Protein AF-A0A7W8LGV9-F1 (afdb_monomer)

Organism: NCBI:txid2782701

Solvent-accessible surface area (backbone atoms only — not comparable to full-atom values): 6698 Å² total; per-residue (Å²): 110,67,68,42,54,55,39,32,72,76,36,58,68,59,15,50,45,53,48,43,41,53,50,21,65,67,47,46,80,72,42,60,65,72,59,34,52,62,60,44,66,87,39,88,83,54,27,40,19,57,35,76,71,44,85,36,52,59,93,43,77,86,63,78,82,91,78,77,97,64,47,66,55,55,91,72,23,57,27,40,35,34,40,28,37,34,17,56,97,86,41,70,35,49,65,50,101,59,65,96,79,31,59,63,28,67,43,80,48,75,43,66,52,87,120

Nearest PDB structures (foldseek):
  3afe-assembly1_C  TM=7.118E-01  e=2.244E-02  Mycobacterium tuberculosis
  3lq9-assembly2_B  TM=3.488E-01  e=2.612E+00  Homo sapiens
  4jg5-assembly1_A  TM=1.922E-01  e=3.905E+00  Parabacteroides distasonis ATCC 8503
  2dr3-assembly1_D  TM=1.915E-01  e=8.726E+00  Pyrococcus horikoshii OT3

Structure (mmCIF, N/CA/C/O backbone):
data_AF-A0A7W8LGV9-F1
#
_entry.id   AF-A0A7W8LGV9-F1
#
loop_
_atom_site.group_PDB
_atom_site.id
_atom_site.type_symbol
_atom_site.label_atom_id
_atom_site.label_alt_id
_atom_site.label_comp_id
_atom_site.label_asym_id
_atom_site.label_entity_id
_atom_site.label_seq_id
_atom_site.pdbx_PDB_ins_code
_atom_site.Cartn_x
_atom_site.Cartn_y
_atom_site.Cartn_z
_atom_site.occupancy
_atom_site.B_iso_or_equiv
_atom_site.auth_seq_id
_atom_site.auth_comp_id
_atom_site.auth_asym_id
_atom_site.auth_atom_id
_atom_site.pdbx_PDB_model_num
ATOM 1 N N . MET A 1 1 ? 14.271 -10.394 -5.921 1.00 83.88 1 MET A N 1
ATOM 2 C CA . MET A 1 1 ? 14.765 -9.076 -6.385 1.00 83.88 1 MET A CA 1
ATOM 3 C C . MET A 1 1 ? 15.122 -9.068 -7.866 1.00 83.88 1 MET A C 1
ATOM 5 O O . MET A 1 1 ? 14.853 -8.064 -8.508 1.00 83.88 1 MET A O 1
ATOM 9 N N . GLU A 1 2 ? 15.643 -10.164 -8.425 1.00 93.31 2 GLU A N 1
ATOM 10 C CA . GLU A 1 2 ? 16.057 -10.254 -9.838 1.00 93.31 2 GLU A CA 1
ATOM 11 C C . GLU A 1 2 ? 14.995 -9.782 -10.841 1.00 93.31 2 GLU A C 1
ATOM 13 O O . GLU A 1 2 ? 15.311 -8.996 -11.726 1.00 93.31 2 GLU A O 1
ATOM 18 N N . VAL A 1 3 ? 13.728 -10.169 -10.651 1.00 91.88 3 VAL A N 1
ATOM 19 C CA . VAL A 1 3 ? 12.614 -9.753 -11.523 1.00 91.88 3 VAL A CA 1
ATOM 20 C C . VAL A 1 3 ? 12.416 -8.232 -11.520 1.00 91.88 3 VAL A C 1
ATOM 22 O O . VAL A 1 3 ? 12.338 -7.619 -12.579 1.00 91.88 3 VAL A O 1
ATOM 25 N N . ILE A 1 4 ? 12.394 -7.597 -10.344 1.00 90.94 4 ILE A N 1
ATOM 26 C CA . ILE A 1 4 ? 12.247 -6.136 -10.220 1.00 90.94 4 ILE A CA 1
ATOM 27 C C . ILE A 1 4 ? 13.441 -5.430 -10.869 1.00 90.94 4 ILE A C 1
ATOM 29 O O . ILE A 1 4 ? 13.261 -4.447 -11.583 1.00 90.94 4 ILE A O 1
ATOM 33 N N . SER A 1 5 ? 14.656 -5.938 -10.654 1.00 92.31 5 SER A N 1
ATOM 34 C CA . SER A 1 5 ? 15.870 -5.375 -11.249 1.00 92.31 5 SER A CA 1
ATOM 35 C C . SER A 1 5 ? 15.896 -5.521 -12.770 1.00 92.31 5 SER A C 1
ATOM 37 O O . SER A 1 5 ? 16.322 -4.594 -13.454 1.00 92.31 5 SER A O 1
ATOM 39 N N . ALA A 1 6 ? 15.426 -6.647 -13.310 1.00 95.38 6 ALA A N 1
ATOM 40 C CA . ALA A 1 6 ? 15.297 -6.851 -14.748 1.00 95.38 6 ALA A CA 1
ATOM 41 C C . ALA A 1 6 ? 14.286 -5.868 -15.360 1.00 95.38 6 ALA A C 1
ATOM 43 O O . ALA A 1 6 ? 14.597 -5.222 -16.356 1.00 95.38 6 ALA A O 1
ATOM 44 N N . LEU A 1 7 ? 13.126 -5.682 -14.718 1.00 91.56 7 LEU A N 1
ATOM 45 C CA . LEU A 1 7 ? 12.124 -4.699 -15.143 1.00 91.56 7 LEU A CA 1
ATOM 46 C C . LEU A 1 7 ? 12.668 -3.266 -15.081 1.00 91.56 7 LEU A C 1
ATOM 48 O O . LEU A 1 7 ? 12.520 -2.520 -16.041 1.00 91.56 7 LEU A O 1
ATOM 52 N N . ALA A 1 8 ? 13.363 -2.902 -13.999 1.00 91.56 8 ALA A N 1
ATOM 53 C CA . ALA A 1 8 ? 13.944 -1.571 -13.821 1.00 91.56 8 ALA A CA 1
ATOM 54 C C . ALA A 1 8 ? 15.038 -1.235 -14.850 1.00 91.56 8 ALA A C 1
ATOM 56 O O . ALA A 1 8 ? 15.227 -0.065 -15.173 1.00 91.56 8 ALA A O 1
ATOM 57 N N . ARG A 1 9 ? 15.763 -2.244 -15.360 1.00 93.56 9 ARG A N 1
ATOM 58 C CA . ARG A 1 9 ? 16.750 -2.066 -16.441 1.00 93.56 9 ARG A CA 1
ATOM 59 C C . ARG A 1 9 ? 16.101 -1.734 -17.783 1.00 93.56 9 ARG A C 1
ATOM 61 O O . ARG A 1 9 ? 16.753 -1.105 -18.607 1.00 93.56 9 ARG A O 1
ATOM 68 N N . LEU A 1 10 ? 14.863 -2.179 -18.003 1.00 93.44 10 LEU A N 1
ATOM 69 C CA . LEU A 1 10 ? 14.088 -1.864 -19.204 1.00 93.44 10 LEU A CA 1
ATOM 70 C C . LEU A 1 10 ? 13.390 -0.510 -19.056 1.00 93.44 10 LEU A C 1
ATOM 72 O O . LEU A 1 10 ? 13.499 0.335 -19.937 1.00 93.44 10 LEU A O 1
ATOM 76 N N . ASP A 1 11 ? 12.705 -0.305 -17.930 1.00 93.00 11 ASP A N 1
ATOM 77 C CA . ASP A 1 11 ? 12.037 0.945 -17.581 1.00 93.00 11 ASP A CA 1
ATOM 78 C C . ASP A 1 11 ? 11.967 1.105 -16.052 1.00 93.00 11 ASP A C 1
ATOM 80 O O . ASP A 1 11 ? 11.414 0.270 -15.325 1.00 93.00 11 ASP A O 1
ATOM 84 N N . GLY A 1 12 ? 12.519 2.210 -15.546 1.00 85.75 12 GLY A N 1
ATOM 85 C CA . GLY A 1 12 ? 12.566 2.485 -14.109 1.00 85.75 12 GLY A CA 1
ATOM 86 C C . GLY A 1 12 ? 11.184 2.635 -13.464 1.00 85.75 12 GLY A C 1
ATOM 87 O O . GLY A 1 12 ? 11.003 2.241 -12.311 1.00 85.75 12 GLY A O 1
ATOM 88 N N . SER A 1 13 ? 10.191 3.138 -14.201 1.00 83.44 13 SER A N 1
ATOM 89 C CA . SER A 1 13 ? 8.812 3.309 -13.725 1.00 83.44 13 SER A CA 1
ATOM 90 C C . SER A 1 13 ? 8.088 1.967 -13.599 1.00 83.44 13 SER A C 1
ATOM 92 O O . SER A 1 13 ? 7.351 1.754 -12.630 1.00 83.44 13 SER A O 1
ATOM 94 N N . VAL A 1 14 ? 8.328 1.035 -14.527 1.00 85.75 14 VAL A N 1
ATOM 95 C CA . VAL A 1 14 ? 7.816 -0.345 -14.456 1.00 85.75 14 VAL A CA 1
ATOM 96 C C . VAL A 1 14 ? 8.449 -1.083 -13.279 1.00 85.75 14 VAL A C 1
ATOM 98 O O . VAL A 1 14 ? 7.732 -1.686 -12.477 1.00 85.75 14 VAL A O 1
ATOM 101 N N . GLY A 1 15 ? 9.771 -0.978 -13.112 1.00 86.38 15 GLY A N 1
ATOM 102 C CA . GLY A 1 15 ? 10.469 -1.538 -11.952 1.00 86.38 15 GLY A CA 1
ATOM 103 C C . GLY A 1 15 ? 9.941 -0.987 -10.621 1.00 86.38 15 GLY A C 1
ATOM 104 O O . GLY A 1 15 ? 9.667 -1.751 -9.692 1.00 86.38 15 GLY A O 1
ATOM 105 N N . TRP A 1 16 ? 9.720 0.328 -10.541 1.00 83.56 16 TRP A N 1
ATOM 106 C CA . TRP A 1 16 ? 9.135 0.986 -9.370 1.00 83.56 16 TRP A CA 1
ATOM 107 C C . TRP A 1 16 ? 7.704 0.510 -9.082 1.00 83.56 16 TRP A C 1
ATOM 109 O O . TRP A 1 16 ? 7.368 0.203 -7.937 1.00 83.56 16 TRP A O 1
ATOM 119 N N . THR A 1 17 ? 6.878 0.368 -10.120 1.00 83.69 17 THR A N 1
ATOM 120 C CA . THR A 1 17 ? 5.497 -0.121 -9.992 1.00 83.69 17 THR A CA 1
ATOM 121 C C . THR A 1 17 ? 5.449 -1.569 -9.508 1.00 83.69 17 THR A C 1
ATOM 123 O O . THR A 1 17 ? 4.710 -1.881 -8.574 1.00 83.69 17 THR A O 1
ATOM 126 N N . ALA A 1 18 ? 6.285 -2.444 -10.074 1.00 85.75 18 ALA A N 1
ATOM 127 C CA . ALA A 1 18 ? 6.390 -3.840 -9.652 1.00 85.75 18 ALA A CA 1
ATOM 128 C C . ALA A 1 18 ? 6.833 -3.966 -8.184 1.00 85.75 18 ALA A C 1
ATOM 130 O O . ALA A 1 18 ? 6.330 -4.811 -7.437 1.00 85.75 18 ALA A O 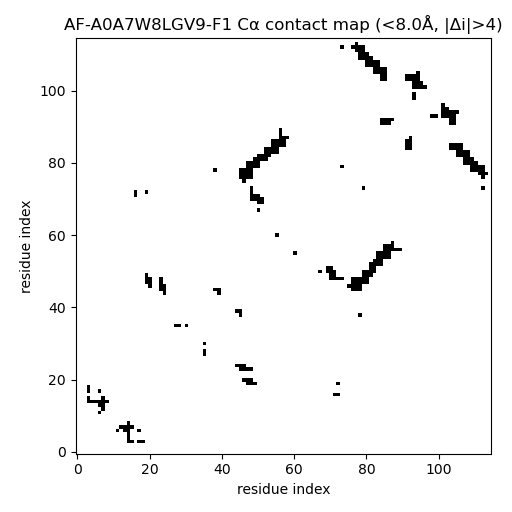1
ATOM 131 N N . MET A 1 19 ? 7.744 -3.096 -7.746 1.00 85.50 19 MET A N 1
ATOM 132 C CA . MET A 1 19 ? 8.213 -3.044 -6.363 1.00 85.50 19 MET A CA 1
ATOM 133 C C . MET A 1 19 ? 7.108 -2.588 -5.395 1.00 85.50 19 MET A C 1
ATOM 135 O O . MET A 1 19 ? 6.917 -3.227 -4.360 1.00 85.50 19 MET A O 1
ATOM 139 N N . ILE A 1 20 ? 6.309 -1.576 -5.756 1.00 80.12 20 ILE A N 1
ATOM 140 C CA . ILE A 1 20 ? 5.141 -1.150 -4.961 1.00 80.12 20 ILE A CA 1
ATOM 141 C C . ILE A 1 20 ? 4.078 -2.255 -4.879 1.00 80.12 20 ILE A C 1
ATOM 143 O O . ILE A 1 20 ? 3.567 -2.542 -3.791 1.00 80.12 20 ILE A O 1
ATOM 147 N N . GLY A 1 21 ? 3.767 -2.913 -5.999 1.00 80.94 21 GLY A N 1
ATOM 148 C CA . GLY A 1 21 ? 2.842 -4.051 -6.017 1.00 80.94 21 GLY A CA 1
ATOM 149 C C . GLY A 1 21 ? 3.317 -5.185 -5.101 1.00 80.94 21 GLY A C 1
ATOM 150 O O . GLY A 1 21 ? 2.560 -5.679 -4.269 1.00 80.94 21 GLY A O 1
ATOM 151 N N . SER A 1 22 ? 4.610 -5.513 -5.152 1.00 82.56 22 SER A N 1
ATOM 152 C CA . SER A 1 22 ? 5.213 -6.531 -4.278 1.00 82.56 22 SER A CA 1
ATOM 153 C C . SER A 1 22 ? 5.130 -6.151 -2.794 1.00 82.56 22 SER A C 1
ATOM 155 O O . SER A 1 22 ? 4.805 -6.985 -1.950 1.00 82.56 22 SER A O 1
ATOM 157 N N . ALA A 1 23 ? 5.374 -4.881 -2.457 1.00 79.75 23 ALA A N 1
ATOM 158 C CA . ALA A 1 23 ? 5.237 -4.390 -1.086 1.00 79.75 23 ALA A CA 1
ATOM 159 C C . ALA A 1 23 ? 3.786 -4.479 -0.577 1.00 79.75 23 ALA A C 1
ATOM 161 O O . ALA A 1 23 ? 3.562 -4.750 0.605 1.00 79.75 23 ALA A O 1
ATOM 162 N N . SER A 1 24 ? 2.806 -4.303 -1.468 1.00 75.56 24 SER A N 1
ATOM 163 C CA . SER A 1 24 ? 1.377 -4.435 -1.153 1.00 75.56 24 SER A CA 1
ATOM 164 C C . SER A 1 24 ? 1.036 -5.845 -0.669 1.00 75.56 24 SER A C 1
ATOM 166 O O . SER A 1 24 ? 0.394 -5.989 0.371 1.00 75.56 24 SER A O 1
ATOM 168 N N . ALA A 1 25 ? 1.544 -6.873 -1.356 1.00 76.56 25 ALA A N 1
ATOM 169 C CA . ALA A 1 25 ? 1.349 -8.278 -0.991 1.00 76.56 25 ALA A CA 1
ATOM 170 C C . ALA A 1 25 ? 1.996 -8.648 0.357 1.00 76.56 25 ALA A C 1
ATOM 172 O O . ALA A 1 25 ? 1.478 -9.482 1.094 1.00 76.56 25 ALA A O 1
ATOM 173 N N . ILE A 1 26 ? 3.113 -8.006 0.715 1.00 80.69 26 ILE A N 1
ATOM 174 C CA . ILE A 1 26 ? 3.781 -8.214 2.012 1.00 80.69 26 ILE A CA 1
ATOM 175 C C . ILE A 1 26 ? 3.027 -7.504 3.146 1.00 80.69 26 ILE A C 1
ATOM 177 O O . ILE A 1 26 ? 3.005 -7.979 4.285 1.00 80.69 26 ILE A O 1
ATOM 181 N N . MET A 1 27 ? 2.438 -6.341 2.860 1.00 75.06 27 MET A N 1
ATOM 182 C CA . MET A 1 27 ? 1.797 -5.503 3.871 1.00 75.06 27 MET A CA 1
ATOM 183 C C . MET A 1 27 ? 0.348 -5.902 4.152 1.00 75.06 27 MET A C 1
ATOM 185 O O . MET A 1 27 ? -0.081 -5.797 5.302 1.00 75.06 27 MET A O 1
ATOM 189 N N . SER A 1 28 ? -0.395 -6.383 3.152 1.00 74.62 28 SER A N 1
ATOM 190 C CA . SER A 1 28 ? -1.797 -6.780 3.313 1.00 74.62 28 SER A CA 1
ATOM 191 C C . SER A 1 28 ? -2.040 -7.785 4.457 1.00 74.62 28 SER A C 1
ATOM 193 O O . SER A 1 28 ? -2.903 -7.484 5.284 1.00 74.62 28 SER A O 1
ATOM 195 N N . PRO A 1 29 ? -1.269 -8.881 4.646 1.00 79.44 29 PRO A N 1
ATOM 196 C CA . PRO A 1 29 ? -1.503 -9.817 5.753 1.00 79.44 29 PRO A CA 1
ATOM 197 C C . PRO A 1 29 ? -1.138 -9.255 7.136 1.00 79.44 29 PRO A C 1
ATOM 199 O O . PRO A 1 29 ? -1.462 -9.867 8.150 1.00 79.44 29 PRO A O 1
ATOM 202 N N . ARG A 1 30 ? -0.455 -8.102 7.212 1.00 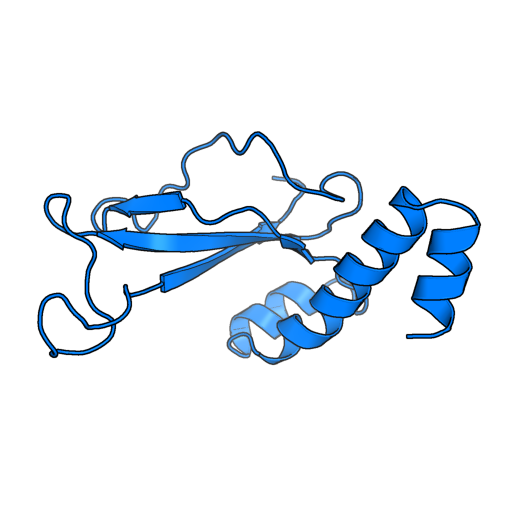79.88 30 ARG A N 1
ATOM 203 C CA . ARG A 1 30 ? -0.126 -7.435 8.487 1.00 79.88 30 ARG A CA 1
ATOM 204 C C . ARG A 1 30 ? -1.257 -6.546 9.000 1.00 79.88 30 ARG A C 1
ATOM 206 O O . ARG A 1 30 ? -1.159 -6.003 10.100 1.00 79.88 30 ARG A O 1
ATOM 213 N N . LEU A 1 31 ? -2.303 -6.349 8.202 1.00 78.19 31 LEU A N 1
ATOM 214 C CA . LEU A 1 31 ? -3.482 -5.600 8.611 1.00 78.19 31 LEU A CA 1
ATOM 215 C C . LEU A 1 31 ? -4.356 -6.445 9.550 1.00 78.19 31 LEU A C 1
ATOM 217 O O . LEU A 1 31 ? -4.310 -7.674 9.502 1.00 78.19 31 LEU A O 1
ATOM 221 N N . PRO A 1 32 ? -5.193 -5.808 10.390 1.00 81.62 32 PRO A N 1
ATOM 222 C CA . PRO A 1 32 ? -6.218 -6.523 11.136 1.00 81.62 32 PRO A CA 1
ATOM 223 C C . PRO A 1 32 ? -7.053 -7.396 10.198 1.00 81.62 32 PRO A C 1
ATOM 225 O O . PRO A 1 32 ? -7.426 -6.949 9.112 1.00 81.62 32 PRO A O 1
ATOM 228 N N . ARG A 1 33 ? -7.377 -8.616 10.634 1.00 79.12 33 ARG A N 1
ATOM 229 C CA . ARG A 1 33 ? -8.036 -9.630 9.798 1.00 79.12 33 ARG A CA 1
ATOM 230 C C . ARG A 1 33 ? -9.301 -9.119 9.109 1.00 79.12 33 ARG A C 1
ATOM 232 O O . ARG A 1 33 ? -9.451 -9.307 7.915 1.00 79.12 33 ARG A O 1
ATOM 239 N N . GLN A 1 34 ? -10.128 -8.354 9.821 1.00 82.94 34 GLN A N 1
ATOM 240 C CA . GLN A 1 34 ? -11.320 -7.721 9.251 1.00 82.94 34 GLN A CA 1
ATOM 241 C C . GLN A 1 34 ? -11.002 -6.802 8.056 1.00 82.94 34 GLN A C 1
ATOM 243 O O . GLN A 1 34 ? -11.733 -6.795 7.072 1.00 82.94 34 GLN A O 1
ATOM 248 N N . THR A 1 35 ? -9.919 -6.024 8.130 1.00 79.19 35 THR A N 1
ATOM 249 C CA . THR A 1 35 ? -9.482 -5.136 7.043 1.00 79.19 35 THR A CA 1
ATOM 250 C C . THR A 1 35 ? -8.901 -5.937 5.885 1.00 79.19 35 THR A C 1
ATOM 252 O O . THR A 1 35 ? -9.187 -5.624 4.735 1.00 79.19 35 THR A O 1
ATOM 255 N N . TYR A 1 36 ? -8.115 -6.975 6.173 1.00 80.44 36 TYR A N 1
ATOM 256 C CA . TYR A 1 36 ? -7.573 -7.865 5.148 1.00 80.44 36 TYR A CA 1
ATOM 257 C C . TYR A 1 36 ? -8.681 -8.590 4.374 1.00 80.44 36 TYR A C 1
ATOM 259 O O . TYR A 1 36 ? -8.672 -8.574 3.144 1.00 80.44 36 TYR A O 1
ATOM 267 N N . ASP A 1 37 ? -9.659 -9.151 5.089 1.00 83.38 37 ASP A N 1
ATOM 268 C CA . ASP A 1 37 ? -10.808 -9.842 4.504 1.00 83.38 37 ASP A CA 1
ATOM 269 C C . ASP A 1 37 ? -11.648 -8.876 3.660 1.00 83.38 37 ASP A C 1
ATOM 271 O O . ASP A 1 37 ? -12.092 -9.235 2.576 1.00 83.38 37 ASP A O 1
ATOM 275 N N . LEU A 1 38 ? -11.818 -7.625 4.111 1.00 82.44 38 LEU A N 1
ATOM 276 C CA . LEU A 1 38 ? -12.498 -6.577 3.343 1.00 82.44 38 LEU A CA 1
ATOM 277 C C . LEU A 1 38 ? -11.746 -6.236 2.048 1.00 82.44 38 LEU A C 1
ATOM 279 O O . LEU A 1 38 ? -12.370 -6.085 1.002 1.00 82.44 38 LEU A O 1
ATOM 283 N N . MET A 1 39 ? -10.420 -6.097 2.115 1.00 78.44 39 MET A N 1
ATOM 284 C CA . MET A 1 39 ? -9.593 -5.747 0.955 1.00 78.44 39 MET A CA 1
ATOM 285 C C . MET A 1 39 ? -9.524 -6.886 -0.061 1.00 78.44 39 MET A C 1
ATOM 287 O O . MET A 1 39 ? -9.567 -6.623 -1.259 1.00 78.44 39 MET A O 1
ATOM 291 N N . SER A 1 40 ? -9.453 -8.128 0.419 1.00 76.94 40 SER A N 1
ATOM 292 C CA . SER A 1 40 ? -9.273 -9.328 -0.408 1.00 76.94 40 SER A CA 1
ATOM 293 C C . SER A 1 40 ? -10.595 -9.964 -0.852 1.00 76.94 40 SER A C 1
ATOM 295 O O . SER A 1 40 ? -10.588 -10.993 -1.523 1.00 76.94 40 SER A O 1
ATOM 297 N N . ARG A 1 41 ? -11.739 -9.381 -0.463 1.00 79.38 41 ARG A N 1
ATOM 298 C CA . ARG A 1 41 ? -13.073 -9.936 -0.731 1.00 79.38 41 ARG A CA 1
ATOM 299 C C . ARG A 1 41 ? -13.371 -10.061 -2.221 1.00 79.38 41 ARG A C 1
ATOM 301 O O . ARG A 1 41 ? -13.940 -11.062 -2.643 1.00 79.38 41 ARG A O 1
ATOM 308 N N . ASP A 1 42 ? -12.989 -9.040 -2.981 1.00 73.94 42 ASP A N 1
ATOM 309 C CA . ASP A 1 42 ? -13.342 -8.920 -4.397 1.00 73.94 42 ASP A CA 1
ATOM 310 C C . ASP A 1 42 ? -12.205 -9.383 -5.320 1.00 73.94 42 ASP A C 1
ATOM 312 O O . ASP A 1 42 ? -12.454 -9.787 -6.456 1.00 73.94 42 ASP A O 1
ATOM 316 N N . LYS A 1 43 ? -10.952 -9.333 -4.845 1.00 73.38 43 LYS A N 1
ATOM 317 C CA . LYS A 1 43 ? -9.750 -9.740 -5.588 1.00 73.38 43 LYS A CA 1
ATOM 318 C C . LYS A 1 43 ? -8.680 -10.270 -4.638 1.00 73.38 43 LYS A C 1
ATOM 320 O O . LYS A 1 43 ? -8.437 -9.673 -3.595 1.00 73.38 43 LYS A O 1
ATOM 325 N N . SER A 1 44 ? -7.982 -11.331 -5.040 1.00 70.31 44 SER A N 1
ATOM 326 C CA . SER A 1 44 ? -6.791 -11.826 -4.332 1.00 70.31 44 SER A CA 1
ATOM 327 C C . SER A 1 44 ? -5.560 -10.941 -4.555 1.00 70.31 44 SER A C 1
ATOM 329 O O . SER A 1 44 ? -4.701 -10.843 -3.680 1.00 70.31 44 SER A O 1
ATOM 331 N N . ASP A 1 45 ? -5.500 -10.260 -5.702 1.00 73.88 45 ASP A N 1
ATOM 332 C CA . ASP A 1 45 ? -4.306 -9.560 -6.187 1.00 73.88 45 ASP A CA 1
ATOM 333 C C . ASP A 1 45 ? -4.440 -8.047 -5.978 1.00 73.88 45 ASP A C 1
ATOM 335 O O . ASP A 1 45 ? -4.453 -7.254 -6.917 1.00 73.88 45 ASP A O 1
ATOM 339 N N . VAL A 1 46 ? -4.605 -7.647 -4.717 1.00 77.38 46 VAL A N 1
ATOM 340 C CA . VAL A 1 46 ? -4.865 -6.251 -4.346 1.00 77.38 46 VAL A CA 1
ATOM 341 C C . VAL A 1 46 ? -3.597 -5.404 -4.457 1.00 77.38 46 VAL A C 1
ATOM 343 O O . VAL A 1 46 ? -2.625 -5.627 -3.727 1.00 77.38 46 VAL A O 1
ATOM 346 N N . ILE A 1 47 ? -3.632 -4.360 -5.291 1.00 78.31 47 ILE A N 1
ATOM 347 C CA . ILE A 1 47 ? -2.552 -3.367 -5.367 1.00 78.31 47 ILE A CA 1
ATOM 348 C C . ILE A 1 47 ? -2.841 -2.212 -4.404 1.00 78.31 47 ILE A C 1
ATOM 350 O O . ILE A 1 47 ? -3.882 -1.552 -4.477 1.00 78.31 47 ILE A O 1
ATOM 354 N N . ILE A 1 48 ? -1.891 -1.940 -3.506 1.00 76.38 48 ILE A N 1
ATOM 355 C CA . ILE A 1 48 ? -1.971 -0.876 -2.505 1.00 76.38 48 ILE A CA 1
ATOM 356 C C . ILE A 1 48 ? -0.974 0.225 -2.873 1.00 76.38 48 ILE A C 1
ATOM 358 O O . ILE A 1 48 ? 0.233 0.095 -2.667 1.00 76.38 48 ILE A O 1
ATOM 362 N N . ALA A 1 49 ? -1.471 1.365 -3.349 1.00 74.88 49 ALA A N 1
ATOM 363 C CA . ALA A 1 49 ? -0.625 2.546 -3.479 1.00 74.88 49 ALA A CA 1
ATOM 364 C C . ALA A 1 49 ? -0.425 3.199 -2.106 1.00 74.88 49 ALA A C 1
ATOM 366 O O . ALA A 1 49 ? -1.383 3.486 -1.378 1.00 74.88 49 ALA A O 1
ATOM 367 N N . SER A 1 50 ? 0.837 3.452 -1.761 1.00 68.00 50 SER A N 1
ATOM 368 C CA . SER A 1 50 ? 1.211 4.175 -0.549 1.00 68.00 50 SER A CA 1
ATOM 369 C C . SER A 1 50 ? 1.282 5.675 -0.816 1.00 68.00 50 SER A C 1
ATOM 371 O O . SER A 1 50 ? 1.766 6.120 -1.857 1.00 68.00 50 SER A O 1
ATOM 373 N N . VAL A 1 51 ? 0.825 6.464 0.152 1.00 61.81 51 VAL A N 1
ATOM 374 C CA . VAL A 1 51 ? 1.031 7.913 0.186 1.00 61.81 51 VAL A CA 1
ATOM 375 C C . VAL A 1 51 ? 1.924 8.303 1.357 1.00 61.81 51 VAL A C 1
ATOM 377 O O . VAL A 1 51 ? 1.849 7.730 2.449 1.00 61.81 51 VAL A O 1
ATOM 380 N N . SER A 1 52 ? 2.732 9.337 1.147 1.00 57.38 52 SER A N 1
ATOM 381 C CA . SER A 1 52 ? 3.613 9.882 2.177 1.00 57.38 52 SER A CA 1
ATOM 382 C C . SER A 1 52 ? 2.846 10.308 3.439 1.00 57.38 52 SER A C 1
ATOM 384 O O . SER A 1 52 ? 1.705 10.783 3.347 1.00 57.38 52 SER A O 1
ATOM 386 N N . PRO A 1 53 ? 3.460 10.161 4.628 1.00 51.16 53 PRO A N 1
ATOM 387 C CA . PRO A 1 53 ? 2.810 10.471 5.890 1.00 51.16 53 PRO A CA 1
ATOM 388 C C . PRO A 1 53 ? 2.436 11.952 6.016 1.00 51.16 53 PRO A C 1
ATOM 390 O O . PRO A 1 53 ? 3.253 12.831 5.750 1.00 51.16 53 PRO A O 1
ATOM 393 N N . ARG A 1 54 ? 1.220 12.241 6.502 1.00 57.81 54 ARG A N 1
ATOM 394 C CA . ARG A 1 54 ? 0.801 13.599 6.903 1.00 57.81 54 ARG A CA 1
ATOM 395 C C . ARG A 1 54 ? 0.454 13.630 8.392 1.00 57.81 54 ARG A C 1
ATOM 397 O O . ARG A 1 54 ? -0.066 12.660 8.940 1.00 57.81 54 ARG A O 1
ATOM 404 N N . ARG A 1 55 ? 0.740 14.748 9.065 1.00 54.25 55 ARG A N 1
ATOM 405 C CA . ARG A 1 55 ? 0.303 14.979 10.453 1.00 54.25 55 ARG A CA 1
ATOM 406 C C . ARG A 1 55 ? -1.225 15.090 10.495 1.00 54.25 55 ARG A C 1
ATOM 408 O O . ARG A 1 55 ? -1.810 15.786 9.666 1.00 54.25 55 ARG A O 1
ATOM 415 N N . ARG A 1 56 ? -1.868 14.390 11.430 1.00 62.25 56 ARG A N 1
ATOM 416 C CA . ARG A 1 56 ? -3.321 14.336 11.612 1.00 62.25 56 ARG A CA 1
ATOM 417 C C . ARG A 1 56 ? -3.683 14.607 13.064 1.00 62.25 56 ARG A C 1
ATOM 419 O O . ARG A 1 56 ? -3.256 13.891 13.960 1.00 62.25 56 ARG A O 1
ATOM 426 N N . HIS A 1 57 ? -4.566 15.575 13.265 1.00 54.12 57 HIS A N 1
ATOM 427 C CA . HIS A 1 57 ? -5.138 15.862 14.574 1.00 54.12 57 HIS A CA 1
ATOM 428 C C . HIS A 1 57 ? -6.164 14.790 14.961 1.00 54.12 57 HIS A C 1
ATOM 430 O O . HIS A 1 57 ? -6.994 14.394 14.136 1.00 54.12 57 HIS 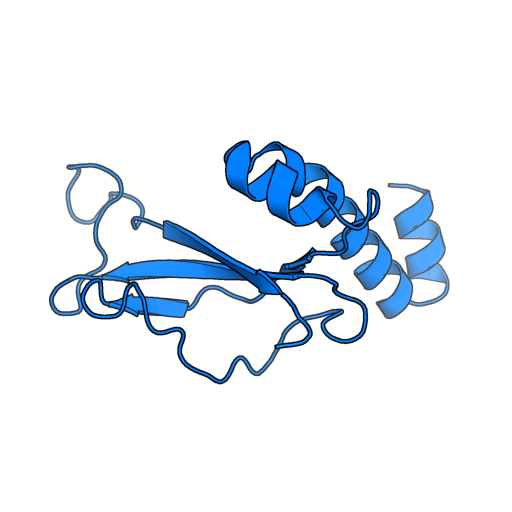A O 1
ATOM 436 N N . ARG A 1 58 ? -6.112 14.330 16.214 1.00 52.41 58 ARG A N 1
ATOM 437 C CA . ARG A 1 58 ? -6.988 13.307 16.808 1.00 52.41 58 ARG A CA 1
ATOM 438 C C . ARG A 1 58 ? -8.473 13.635 16.628 1.00 52.41 58 ARG A C 1
ATOM 440 O O . ARG A 1 58 ? -9.2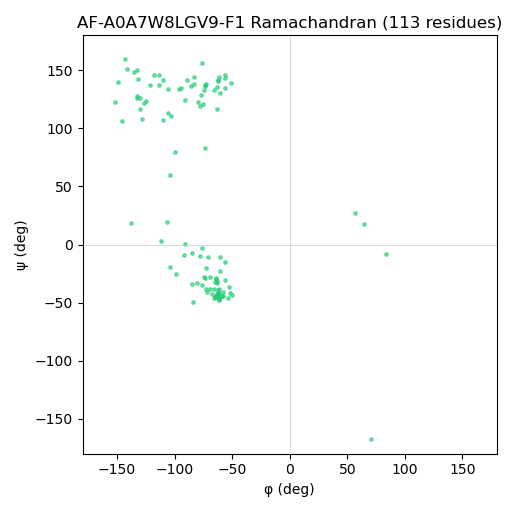53 12.740 16.318 1.00 52.41 58 ARG A O 1
ATOM 447 N N . GLU A 1 59 ? -8.827 14.916 16.705 1.00 49.62 59 GLU A N 1
ATOM 448 C CA . GLU A 1 59 ? -10.187 15.444 16.501 1.00 49.62 59 GLU A CA 1
ATOM 449 C C . GLU A 1 59 ? -10.753 15.153 15.100 1.00 49.62 59 GLU A C 1
ATOM 451 O O . GLU A 1 59 ? -11.960 15.057 14.914 1.00 49.62 59 GLU A O 1
ATOM 456 N N . ASN A 1 60 ? -9.887 14.918 14.111 1.00 52.75 60 ASN A N 1
ATOM 457 C CA . ASN A 1 60 ? -10.274 14.643 12.731 1.00 52.75 60 ASN A CA 1
ATOM 458 C C . ASN A 1 60 ? -10.096 13.172 12.338 1.00 52.75 60 ASN A C 1
ATOM 460 O O . ASN A 1 60 ? -10.037 12.880 11.142 1.00 52.75 60 ASN A O 1
ATOM 464 N N . ALA A 1 61 ? -10.017 12.233 13.293 1.00 51.53 61 ALA A N 1
ATOM 465 C CA . ALA A 1 61 ? -9.752 10.804 13.057 1.00 51.53 61 ALA A CA 1
ATOM 466 C C . ALA A 1 61 ? -10.734 10.100 12.084 1.00 51.53 61 ALA A C 1
ATOM 468 O O . ALA A 1 61 ? -10.381 9.058 11.525 1.00 51.53 61 ALA A O 1
ATOM 469 N N . GLY A 1 62 ? -11.888 10.707 11.769 1.00 52.78 62 GLY A N 1
ATOM 470 C CA . GLY A 1 62 ? -12.845 10.235 10.752 1.00 52.78 62 GLY A CA 1
ATOM 471 C C . GLY A 1 62 ? -12.855 10.989 9.408 1.00 52.78 62 GLY A C 1
ATOM 472 O O . GLY A 1 62 ? -13.292 10.431 8.408 1.00 52.78 62 GLY A O 1
ATOM 473 N N . ARG A 1 63 ? -12.338 12.227 9.326 1.00 51.56 63 ARG A N 1
ATOM 474 C CA . ARG A 1 63 ? -12.315 13.020 8.078 1.00 51.56 63 ARG A CA 1
ATOM 475 C C . ARG A 1 63 ? -10.915 13.020 7.468 1.00 51.56 63 ARG A C 1
ATOM 477 O O . ARG A 1 63 ? -9.974 13.566 8.038 1.00 51.56 63 ARG A O 1
ATOM 484 N N . VAL A 1 64 ? -10.758 12.349 6.329 1.00 53.38 64 VAL A N 1
ATOM 485 C CA . VAL A 1 64 ? -9.509 1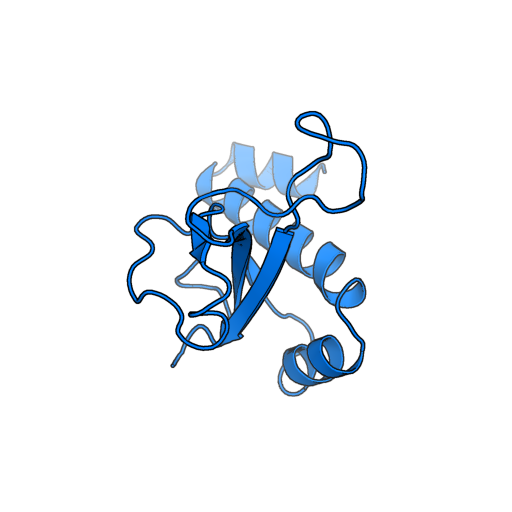2.357 5.554 1.00 53.38 64 VAL A CA 1
ATOM 486 C C . VAL A 1 64 ? -9.459 13.661 4.753 1.00 53.38 64 VAL A C 1
ATOM 488 O O . VAL A 1 64 ? -10.380 13.945 3.988 1.00 53.38 64 VAL A O 1
ATOM 491 N N . ALA A 1 65 ? -8.409 14.467 4.933 1.00 51.38 65 ALA A N 1
ATOM 492 C CA . ALA A 1 65 ? -8.175 15.651 4.107 1.00 51.38 65 ALA A CA 1
ATOM 493 C C . ALA A 1 65 ? -8.015 15.236 2.631 1.00 51.38 65 ALA A C 1
ATOM 495 O O . ALA A 1 65 ? -7.272 14.307 2.320 1.00 51.38 65 ALA A O 1
ATOM 496 N N . ARG A 1 66 ? -8.745 15.914 1.739 1.00 50.84 66 ARG A N 1
ATOM 497 C CA . ARG A 1 66 ? -9.101 15.436 0.390 1.00 50.84 66 ARG A CA 1
ATOM 498 C C . ARG A 1 66 ? -8.004 15.485 -0.683 1.00 50.84 66 ARG A C 1
ATOM 500 O O . ARG A 1 66 ? -8.257 15.005 -1.777 1.00 50.84 66 ARG A O 1
ATOM 507 N N . GLN A 1 67 ? -6.803 15.999 -0.420 1.00 54.25 67 GLN A N 1
ATOM 508 C CA . GLN A 1 67 ? -5.767 16.096 -1.458 1.00 54.25 67 GLN A CA 1
ATOM 509 C C . GLN A 1 67 ? -4.405 15.588 -0.985 1.00 54.25 67 GLN A C 1
ATOM 511 O O . GLN A 1 67 ? -3.879 16.019 0.043 1.00 54.25 67 GLN A O 1
ATOM 516 N N . ARG A 1 68 ? -3.857 14.650 -1.767 1.00 56.47 68 ARG A N 1
ATOM 517 C CA . ARG A 1 68 ? -2.524 14.057 -1.628 1.00 56.47 68 ARG A CA 1
ATOM 518 C C . ARG A 1 68 ? -1.830 14.170 -2.993 1.00 56.47 68 ARG A C 1
ATOM 520 O O . ARG A 1 68 ? -2.258 13.477 -3.908 1.00 56.47 68 ARG A O 1
ATOM 527 N N . PRO A 1 69 ? -0.828 15.049 -3.156 1.00 52.47 69 PRO A N 1
ATOM 528 C CA . PRO A 1 69 ? -0.307 15.404 -4.478 1.00 52.47 69 PRO A CA 1
ATOM 529 C C . PRO A 1 69 ? 0.631 14.361 -5.106 1.00 52.47 69 PRO A C 1
ATOM 531 O O . PRO A 1 69 ? 0.952 14.490 -6.280 1.00 52.47 69 PRO A O 1
ATOM 534 N N . LEU A 1 70 ? 1.066 13.328 -4.372 1.00 54.12 70 LEU A N 1
ATOM 535 C CA . LEU A 1 70 ? 1.981 12.319 -4.907 1.00 54.12 70 LEU A CA 1
ATOM 536 C C . LEU A 1 70 ? 1.677 10.935 -4.320 1.00 54.12 70 LEU A C 1
ATOM 538 O O . LEU A 1 70 ? 1.965 10.666 -3.153 1.00 54.12 70 LEU A O 1
ATOM 542 N N . ALA A 1 71 ? 1.080 10.063 -5.127 1.00 62.34 71 ALA A N 1
ATOM 543 C CA . ALA A 1 71 ? 1.057 8.630 -4.866 1.00 62.34 71 ALA A CA 1
ATOM 544 C C . ALA A 1 71 ? 1.505 7.920 -6.138 1.00 62.34 71 ALA A C 1
ATOM 546 O O . ALA A 1 71 ? 0.849 8.019 -7.175 1.00 62.34 71 ALA A O 1
ATOM 547 N N . SER A 1 72 ? 2.629 7.216 -6.069 1.00 62.84 72 SER A N 1
ATOM 548 C CA . SER A 1 72 ? 3.031 6.336 -7.160 1.00 62.84 72 SER A CA 1
ATOM 549 C C . SER A 1 72 ? 1.985 5.237 -7.347 1.00 62.84 72 SER A C 1
ATOM 551 O O . SER A 1 72 ? 1.450 4.713 -6.370 1.00 62.84 72 SER A O 1
ATOM 553 N N . CYS A 1 73 ? 1.702 4.902 -8.607 1.00 62.78 73 CYS A N 1
ATOM 554 C CA . CYS A 1 73 ? 0.778 3.833 -8.998 1.00 62.78 73 CYS A CA 1
ATOM 555 C C . CYS A 1 73 ? -0.694 4.060 -8.608 1.00 62.78 73 CYS A C 1
ATOM 557 O O . CYS A 1 73 ? -1.473 3.113 -8.648 1.00 62.78 73 CYS A O 1
ATOM 559 N N . CYS A 1 74 ? -1.112 5.292 -8.286 1.00 70.00 74 CYS A N 1
ATOM 560 C CA . CYS A 1 74 ? -2.512 5.591 -7.952 1.00 70.00 74 CYS A CA 1
ATOM 561 C C . CYS A 1 74 ? -3.511 5.182 -9.046 1.00 70.00 74 CYS A C 1
ATOM 563 O O . CYS A 1 74 ? -4.631 4.810 -8.722 1.00 70.00 74 CYS A O 1
ATOM 565 N N . HIS A 1 75 ? -3.104 5.208 -10.319 1.00 71.38 75 HIS A N 1
ATOM 566 C CA . HIS A 1 75 ? -3.943 4.791 -11.447 1.00 71.38 75 HIS A CA 1
ATOM 567 C C . HIS A 1 75 ? -4.156 3.274 -11.545 1.00 71.38 75 HIS A C 1
ATOM 569 O O . HIS A 1 75 ? -5.111 2.843 -12.180 1.00 71.38 75 HIS A O 1
ATOM 575 N N . HIS A 1 76 ? -3.289 2.471 -10.924 1.00 73.94 76 HIS A N 1
ATOM 576 C CA . HIS A 1 76 ? -3.355 1.005 -10.951 1.00 73.94 76 HIS A CA 1
ATOM 577 C C . HIS A 1 76 ? -3.699 0.404 -9.583 1.00 73.94 76 HIS A C 1
ATOM 579 O O . HIS A 1 76 ? -3.693 -0.812 -9.433 1.00 73.94 76 HIS A O 1
ATOM 585 N N . ALA A 1 77 ? -3.952 1.240 -8.575 1.00 75.44 77 ALA A N 1
ATOM 586 C CA . ALA A 1 77 ? -4.227 0.790 -7.223 1.00 75.44 77 ALA A CA 1
ATOM 587 C C . ALA A 1 77 ? -5.710 0.468 -7.035 1.00 75.44 77 ALA A C 1
ATOM 589 O O . ALA A 1 77 ? -6.571 1.257 -7.416 1.00 75.44 77 ALA A O 1
ATOM 590 N N . ASP A 1 78 ? -6.004 -0.644 -6.365 1.00 76.75 78 ASP A N 1
ATOM 591 C CA . ASP A 1 78 ? -7.349 -0.941 -5.867 1.00 76.75 78 ASP A CA 1
ATOM 592 C C . ASP A 1 78 ? -7.605 -0.186 -4.549 1.00 76.75 78 ASP A C 1
ATOM 594 O O . ASP A 1 78 ? -8.718 0.269 -4.265 1.00 76.75 78 ASP A O 1
ATOM 598 N N . TRP A 1 79 ? -6.546 0.001 -3.751 1.00 78.44 79 TRP A N 1
ATOM 599 C CA . TRP A 1 79 ? -6.598 0.667 -2.454 1.00 78.44 79 TRP A CA 1
ATOM 600 C C . TRP A 1 79 ? -5.508 1.724 -2.299 1.00 78.44 79 TRP A C 1
ATOM 602 O O . TRP A 1 79 ? -4.352 1.546 -2.673 1.00 78.44 79 TRP A O 1
ATOM 612 N N . MET A 1 80 ? -5.874 2.822 -1.647 1.00 78.56 80 MET A N 1
ATOM 613 C CA . MET A 1 80 ? -4.971 3.896 -1.268 1.00 78.56 80 MET A CA 1
ATOM 614 C C . MET A 1 80 ? -4.704 3.837 0.232 1.00 78.56 80 MET A C 1
ATOM 616 O O . MET A 1 80 ? -5.595 4.123 1.042 1.00 78.56 80 MET A O 1
ATOM 620 N N . MET A 1 81 ? -3.466 3.537 0.613 1.00 76.19 81 MET A N 1
ATOM 621 C CA . MET A 1 81 ? -3.038 3.496 2.007 1.00 76.19 81 MET A CA 1
ATOM 622 C C . MET A 1 81 ? -2.184 4.708 2.344 1.00 76.19 81 MET A C 1
ATOM 624 O O . MET A 1 81 ? -1.280 5.076 1.603 1.00 76.19 81 MET A O 1
ATOM 628 N N . GLY A 1 82 ? -2.470 5.342 3.477 1.00 74.25 82 GLY A N 1
ATOM 629 C CA . GLY A 1 82 ? -1.665 6.440 3.975 1.00 74.25 82 GLY A CA 1
ATOM 630 C C . GLY A 1 82 ? -1.369 6.353 5.448 1.00 74.25 82 GLY A C 1
ATOM 631 O O . GLY A 1 82 ? -2.173 5.870 6.243 1.00 74.25 82 GLY A O 1
ATOM 632 N N . ILE A 1 83 ? -0.200 6.870 5.787 1.00 73.19 83 ILE A N 1
ATOM 633 C CA . ILE A 1 83 ? 0.301 6.921 7.146 1.00 73.19 83 ILE A CA 1
ATOM 634 C C . ILE A 1 83 ? -0.066 8.285 7.742 1.00 73.19 83 ILE A C 1
ATOM 636 O O . ILE A 1 83 ? 0.058 9.327 7.098 1.00 73.19 83 ILE A O 1
ATOM 640 N N . CYS A 1 84 ? -0.571 8.299 8.968 1.00 72.81 84 CYS A N 1
ATOM 641 C CA . CYS A 1 84 ? -0.965 9.515 9.667 1.00 72.81 84 CYS A CA 1
ATOM 642 C C . CYS A 1 84 ? -0.276 9.578 11.026 1.00 72.81 84 CYS A C 1
ATOM 644 O O . CYS A 1 84 ? -0.467 8.686 11.849 1.00 72.81 84 CYS A O 1
ATOM 646 N N . VAL A 1 85 ? 0.487 10.644 11.271 1.00 76.75 85 VAL A N 1
ATOM 647 C CA . VAL A 1 85 ? 1.025 10.938 12.609 1.00 76.75 85 VAL A CA 1
ATOM 648 C C . VAL A 1 85 ? -0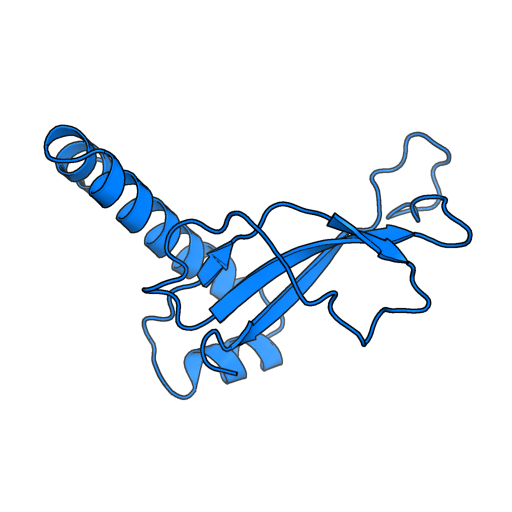.092 11.545 13.440 1.00 76.75 85 VAL A C 1
ATOM 650 O O . VAL A 1 85 ? -0.610 12.595 13.072 1.00 76.75 85 VAL A O 1
ATOM 653 N N . MET A 1 86 ? -0.465 10.901 14.536 1.00 76.25 86 MET A N 1
ATOM 654 C CA . MET A 1 86 ? -1.518 11.377 15.424 1.00 76.25 86 MET A CA 1
ATOM 655 C C . MET A 1 86 ? -1.008 12.558 16.256 1.00 76.25 86 MET A C 1
ATOM 657 O O . MET A 1 86 ? 0.077 12.487 16.827 1.00 76.25 86 MET A O 1
ATOM 661 N N . SER A 1 87 ? -1.783 13.636 16.343 1.00 75.50 87 SER A N 1
ATOM 662 C CA . SER A 1 87 ? -1.479 14.809 17.167 1.00 75.50 87 SER A CA 1
ATOM 663 C C . SER A 1 87 ? -2.676 15.262 18.003 1.00 75.50 87 SER A C 1
ATOM 665 O O . SER A 1 87 ? -3.828 15.112 17.596 1.00 75.50 87 SER A O 1
ATOM 667 N N . GLU A 1 88 ? -2.409 15.848 19.164 1.00 76.31 88 GLU A N 1
ATOM 668 C CA . GLU A 1 88 ? -3.394 16.423 20.084 1.00 76.31 88 GLU A CA 1
ATOM 669 C C . GLU A 1 88 ? -2.900 17.815 20.503 1.00 76.31 88 GLU A C 1
ATOM 671 O O . GLU A 1 88 ? -1.722 17.985 20.818 1.00 76.31 88 GLU A O 1
ATOM 676 N N . GLY A 1 89 ? -3.737 18.850 20.363 1.00 71.88 89 GLY A N 1
ATOM 677 C CA . GLY A 1 89 ? -3.314 20.239 20.609 1.00 71.88 89 GLY A CA 1
ATOM 678 C C . GLY A 1 89 ? -2.104 20.703 19.775 1.00 71.88 89 GLY A C 1
ATOM 679 O O . GLY A 1 89 ? -1.321 21.531 20.225 1.00 71.88 89 GLY A O 1
ATOM 680 N N . GLY A 1 90 ? -1.887 20.123 18.587 1.00 70.06 90 GLY A N 1
ATOM 681 C CA . GLY A 1 90 ? -0.732 20.426 17.726 1.00 70.06 90 GLY A CA 1
ATOM 682 C C . GLY A 1 90 ? 0.554 19.661 18.058 1.00 70.06 90 GLY A C 1
ATOM 683 O O . GLY A 1 90 ? 1.483 19.674 17.250 1.00 70.06 90 GLY A O 1
ATOM 684 N N . LYS A 1 91 ? 0.595 18.920 19.171 1.00 74.81 91 LYS A N 1
ATOM 685 C CA . LYS A 1 91 ? 1.741 18.089 19.560 1.00 74.81 91 LYS A CA 1
ATOM 686 C C . LYS A 1 91 ? 1.530 16.641 19.107 1.00 74.81 91 LYS A C 1
ATOM 688 O O . LYS A 1 91 ? 0.426 16.122 19.275 1.00 74.81 91 LYS A O 1
ATOM 693 N N . PRO A 1 92 ? 2.525 15.977 18.490 1.00 73.38 92 PRO A N 1
ATOM 694 C CA . PRO A 1 92 ? 2.442 14.550 18.200 1.00 73.38 92 PRO A CA 1
ATOM 695 C C . PRO A 1 92 ? 2.172 13.760 19.476 1.00 73.38 92 PRO A C 1
ATOM 697 O O . PRO A 1 92 ? 2.797 14.004 20.502 1.00 73.38 92 PRO A O 1
ATOM 700 N N . LEU A 1 93 ? 1.244 12.815 19.401 1.00 77.25 93 LEU A N 1
ATOM 701 C CA . LEU A 1 93 ? 1.071 11.830 20.455 1.00 77.25 93 LEU A CA 1
ATOM 702 C C . LEU A 1 93 ? 2.239 10.858 20.389 1.00 77.25 93 LEU A C 1
ATOM 704 O O . LEU A 1 93 ? 2.605 10.434 19.298 1.00 77.25 93 LEU A O 1
ATOM 708 N N . SER A 1 94 ? 2.794 10.480 21.530 1.00 78.44 94 SER A N 1
ATOM 709 C CA . SER A 1 94 ? 3.825 9.449 21.602 1.00 78.44 94 SER A CA 1
ATOM 710 C C . SER A 1 94 ? 3.195 8.056 21.613 1.00 78.44 94 SER A C 1
ATOM 712 O O . SER A 1 94 ? 2.126 7.853 22.191 1.00 78.44 94 SER A O 1
ATOM 714 N N . LEU A 1 95 ? 3.848 7.084 20.972 1.00 70.62 95 LEU A N 1
ATOM 715 C CA . LEU A 1 95 ? 3.407 5.684 20.942 1.00 70.62 95 LEU A CA 1
ATOM 716 C C . LEU A 1 95 ? 3.424 5.043 22.342 1.00 70.62 95 LEU A C 1
ATOM 718 O O . LEU A 1 95 ? 2.628 4.153 22.623 1.00 70.62 95 LEU A O 1
ATOM 722 N N . TRP A 1 96 ? 4.317 5.510 23.213 1.00 73.94 96 TRP A N 1
ATOM 723 C CA . TRP A 1 96 ? 4.425 5.101 24.609 1.00 73.94 96 TRP A CA 1
ATOM 724 C C . TRP A 1 96 ? 4.795 6.299 25.490 1.00 73.94 96 TRP A C 1
ATOM 726 O O . TRP A 1 96 ? 5.288 7.319 25.001 1.00 73.94 96 TRP A O 1
ATOM 736 N N . ALA A 1 97 ? 4.523 6.186 26.793 1.00 59.34 97 ALA A N 1
ATOM 737 C CA . ALA A 1 97 ? 4.810 7.224 27.777 1.00 59.34 97 ALA A CA 1
ATOM 738 C C . ALA A 1 97 ? 6.323 7.286 28.059 1.00 59.34 97 ALA A C 1
ATOM 740 O O . ALA A 1 97 ? 6.812 6.660 28.992 1.00 59.34 97 ALA A O 1
ATOM 741 N N . GLY A 1 98 ? 7.066 7.998 27.207 1.00 55.88 98 GLY A N 1
ATOM 742 C CA . GLY A 1 98 ? 8.532 8.097 27.270 1.00 55.88 98 GLY A CA 1
ATOM 743 C C . GLY A 1 98 ? 9.099 9.501 27.019 1.00 55.88 98 GLY A C 1
ATOM 744 O O . GLY A 1 98 ? 10.272 9.629 26.686 1.00 55.88 98 GLY A O 1
ATOM 745 N N . GLY A 1 99 ? 8.286 10.557 27.148 1.00 60.75 99 GLY A N 1
ATOM 746 C CA . GLY A 1 99 ? 8.708 11.943 26.888 1.00 60.75 99 GLY A CA 1
ATOM 747 C C . GLY A 1 99 ? 8.959 12.252 25.403 1.00 60.75 99 GLY A C 1
ATOM 748 O O . GLY A 1 99 ? 8.590 11.468 24.527 1.00 60.75 99 GLY A O 1
ATOM 749 N N . ASP A 1 100 ? 9.586 13.402 25.123 1.00 59.16 100 ASP A N 1
ATOM 750 C CA . ASP A 1 100 ? 9.820 13.952 23.769 1.00 59.16 100 ASP A CA 1
ATOM 751 C C . ASP A 1 100 ? 10.662 13.048 22.838 1.00 59.16 100 ASP A C 1
ATOM 753 O O . ASP A 1 100 ? 10.731 13.292 21.634 1.00 59.16 100 ASP A O 1
ATOM 757 N N . ALA A 1 101 ? 11.2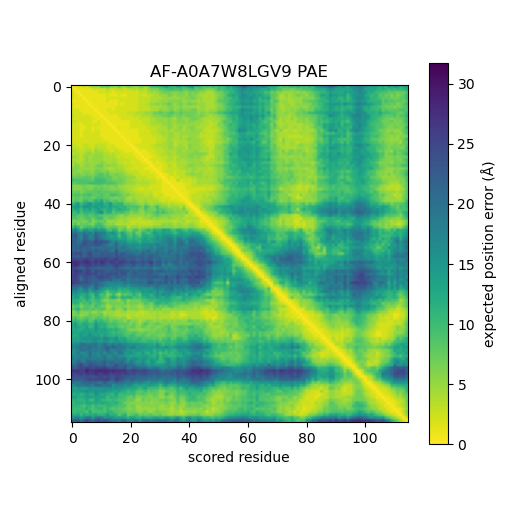77 11.985 23.369 1.00 62.84 101 ALA A N 1
ATOM 758 C CA . ALA A 1 101 ? 12.053 11.002 22.609 1.00 62.84 101 ALA A CA 1
ATOM 759 C C . ALA A 1 101 ? 11.229 9.792 22.123 1.00 62.84 101 ALA A C 1
ATOM 761 O O . ALA A 1 101 ? 11.729 8.975 21.346 1.00 62.84 101 ALA A O 1
ATOM 762 N N . ALA A 1 102 ? 9.981 9.637 22.573 1.00 71.12 102 ALA A N 1
ATOM 763 C CA . ALA A 1 102 ? 9.148 8.520 22.151 1.00 71.12 102 ALA A CA 1
ATOM 764 C C . ALA A 1 102 ? 8.659 8.713 20.698 1.00 71.12 102 ALA A C 1
ATOM 766 O O . ALA A 1 102 ? 8.238 9.810 20.321 1.00 71.12 102 ALA A O 1
ATOM 767 N N . PRO A 1 103 ? 8.686 7.656 19.859 1.00 76.56 103 PRO A N 1
ATOM 768 C CA . PRO A 1 103 ? 8.270 7.753 18.472 1.00 76.56 103 PRO A CA 1
ATOM 769 C C . PRO A 1 103 ? 6.794 8.158 18.399 1.00 76.56 103 PRO A C 1
ATOM 771 O O . PRO A 1 103 ? 5.991 7.720 19.234 1.00 76.56 103 PRO A O 1
ATOM 774 N N . PRO A 1 104 ? 6.411 8.975 17.404 1.00 76.81 104 PRO A N 1
ATOM 775 C CA . PRO A 1 104 ? 5.039 9.421 17.276 1.00 76.81 104 PRO A CA 1
ATOM 776 C C . PRO A 1 104 ? 4.100 8.233 17.051 1.00 76.81 104 PRO A C 1
ATOM 778 O O . PRO A 1 104 ? 4.403 7.305 16.300 1.00 76.81 104 PRO A O 1
ATOM 781 N N . LEU A 1 105 ? 2.921 8.292 17.662 1.00 78.94 105 LEU A N 1
ATOM 782 C CA . LEU A 1 105 ? 1.819 7.393 17.390 1.00 78.94 105 LEU A CA 1
ATOM 783 C C . LEU A 1 105 ? 1.392 7.594 15.940 1.00 78.94 105 LEU A C 1
ATOM 785 O O . LEU A 1 105 ? 0.904 8.654 15.540 1.00 78.94 105 LEU A O 1
ATOM 789 N N . VAL A 1 106 ? 1.554 6.542 15.158 1.00 77.19 106 VAL A N 1
ATOM 790 C CA . VAL A 1 106 ? 1.236 6.521 13.741 1.00 77.19 106 VAL A CA 1
ATOM 791 C C . VAL A 1 106 ? 0.066 5.574 13.506 1.00 77.19 106 VAL A C 1
ATOM 793 O O . VAL A 1 106 ? 0.014 4.483 14.069 1.00 77.19 106 VAL A O 1
ATOM 796 N N . ARG A 1 107 ? -0.882 5.978 12.658 1.00 74.75 107 ARG A N 1
ATOM 797 C CA . ARG A 1 107 ? -1.969 5.113 12.188 1.00 74.75 107 ARG A CA 1
ATOM 798 C C . ARG A 1 107 ? -1.954 4.997 10.674 1.00 74.75 107 ARG A C 1
ATOM 800 O O . ARG A 1 107 ? -1.822 6.003 9.980 1.00 74.75 107 ARG A O 1
ATOM 807 N N . CYS A 1 108 ? -2.156 3.784 10.174 1.00 72.31 108 CYS A N 1
ATOM 808 C CA . CYS A 1 108 ? -2.481 3.559 8.772 1.00 72.31 108 CYS A CA 1
ATOM 809 C C . CYS A 1 108 ? -3.978 3.760 8.540 1.00 72.31 108 CYS A C 1
ATOM 811 O O . CYS A 1 108 ? -4.813 3.319 9.329 1.00 72.31 108 CYS A O 1
ATOM 813 N N . VAL A 1 109 ? -4.307 4.416 7.434 1.00 73.69 109 VAL A N 1
ATOM 814 C CA . VAL A 1 109 ? -5.671 4.565 6.929 1.00 73.69 109 VAL A CA 1
ATOM 815 C C . VAL A 1 109 ? -5.685 4.045 5.501 1.00 73.69 109 VAL A C 1
ATOM 817 O O . VAL A 1 109 ? -4.920 4.529 4.667 1.00 73.69 109 VAL A O 1
ATOM 820 N N . ALA A 1 110 ? -6.554 3.079 5.220 1.00 73.50 110 ALA A N 1
ATOM 821 C CA . ALA A 1 110 ? -6.780 2.545 3.883 1.00 73.50 110 ALA A CA 1
ATOM 822 C C . ALA A 1 110 ? -8.168 2.964 3.386 1.00 73.50 110 ALA A C 1
ATOM 824 O O . ALA 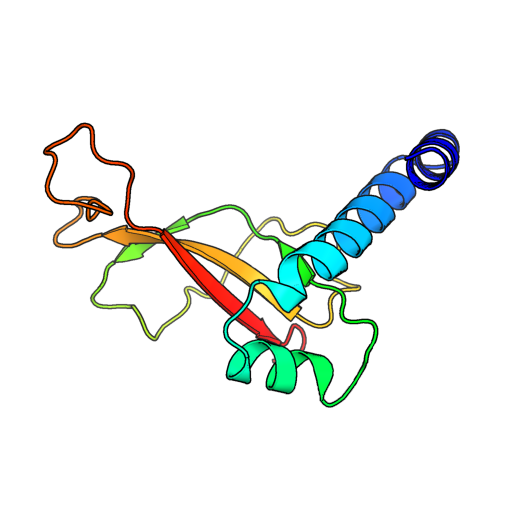A 1 110 ? -9.123 3.023 4.164 1.00 73.50 110 ALA A O 1
ATOM 825 N N . ARG A 1 111 ? -8.272 3.281 2.097 1.00 76.19 111 ARG A N 1
ATOM 826 C CA . ARG A 1 111 ? -9.537 3.562 1.410 1.00 76.19 111 ARG A CA 1
ATOM 827 C C . ARG A 1 111 ? -9.522 2.967 -0.000 1.00 76.19 111 ARG A C 1
ATOM 829 O O . ARG A 1 111 ? -8.440 2.938 -0.584 1.00 76.19 111 ARG A O 1
ATOM 836 N N . PRO A 1 112 ? -10.678 2.580 -0.566 1.00 78.12 112 PRO A N 1
ATOM 837 C CA . PRO A 1 112 ? -10.771 2.223 -1.980 1.00 78.12 112 PRO A CA 1
ATOM 838 C C . PRO A 1 112 ? -10.278 3.372 -2.870 1.00 78.12 112 PRO A C 1
ATOM 840 O O . PRO A 1 112 ? -10.491 4.542 -2.531 1.00 78.12 112 PRO A O 1
ATOM 843 N N . ALA A 1 113 ? -9.607 3.047 -3.976 1.00 73.38 113 ALA A N 1
ATOM 844 C CA . ALA A 1 113 ? -9.097 4.040 -4.924 1.00 73.38 113 ALA A CA 1
ATOM 845 C C . ALA A 1 113 ? -10.209 4.681 -5.779 1.00 73.38 113 ALA A C 1
ATOM 847 O O . ALA A 1 113 ? -10.099 5.850 -6.143 1.00 73.38 113 ALA A O 1
ATOM 848 N N . SER A 1 114 ? -11.299 3.954 -6.036 1.00 63.16 114 SER A N 1
ATOM 849 C CA . SER A 1 114 ? -12.494 4.427 -6.745 1.00 63.16 114 SER A CA 1
ATOM 850 C C . SER A 1 114 ? -13.611 4.799 -5.756 1.00 63.16 114 SER A C 1
ATOM 852 O O . SER A 1 114 ? -14.510 3.996 -5.499 1.00 63.16 114 SER A O 1
ATOM 854 N N . ALA A 1 115 ? -13.535 5.985 -5.149 1.00 48.22 115 ALA A N 1
ATOM 855 C CA . ALA A 1 115 ? -14.570 6.511 -4.251 1.00 48.22 115 ALA A CA 1
ATOM 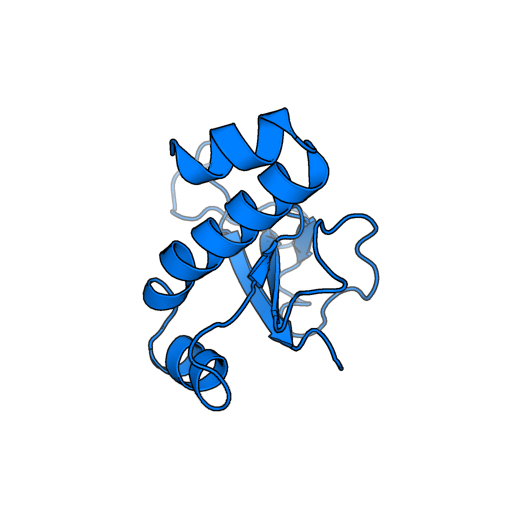856 C C . ALA A 1 115 ? -14.755 8.021 -4.401 1.00 48.22 115 ALA A C 1
ATOM 858 O O . ALA A 1 115 ? -13.725 8.727 -4.498 1.00 48.22 115 ALA A O 1
#

Sequence (115 aa):
MEVISALARLDGSVGWTAMIGSASAIMSPRLPRQTYDLMSRDKSDVIIASVSPRRRHRENAGRVARQRPLASCCHHADWMMGICVMSEGGKPLSLWAGGDAAPPLVRCVARPASA

Foldseek 3Di:
DVVLVVLCVVPVLRSVQVVQQVVCLVCLVVDDPVSSCVQPVVHVRAREWEAEEDEDEPVCPPPDDDDGPDTRCLVPGQKYKYKYQYDYPNHFDAPDDDPPPGDGDIDMDMDGSPD

Mean predicted aligned error: 10.16 Å

pLDDT: mean 73.07, std 11.78, range [48.22, 95.38]

Secondary structure (DSSP, 8-state):
-HHHHHHHHH-HHHHHHHHHHHHHHHHGGGS-HHHHHHHHSS-SS--EEEEEEEEEEGGGTT---S--S--TTTTT-SEEEEEEEEEETTEEPBSSSSGGGSPBPEEEEEEES--

Radius of gyration: 16.35 Å; Cα contacts (8 Å, |Δi|>4): 163; chains: 1; bounding box: 31×32×47 Å